Protein AF-A0A960L178-F1 (afdb_monomer_lite)

Secondary structure (DSSP, 8-state):
-HHHHTTTEEEEEEEE-TTS-EEEEEEEETTS-EEEEE--S----TT--GGGGS----TT-----S---SS-S----

Foldseek 3Di:
DVVVVVQFFPDWDFDADPVRHTQKIWTATPVGDIDIDGDDPDDDDPPPDPCVVDDDDDPPDDDDPDPDPVPHPDDDD

Structure (mmCIF, N/CA/C/O backbone):
data_AF-A0A960L178-F1
#
_entry.id   AF-A0A960L178-F1
#
loop_
_atom_site.group_PDB
_atom_site.id
_atom_site.type_symbol
_atom_site.label_atom_id
_atom_site.label_alt_id
_atom_site.label_comp_id
_atom_site.label_asym_id
_atom_site.label_entity_id
_atom_site.label_seq_id
_atom_site.pdbx_PDB_ins_code
_atom_site.Cartn_x
_atom_site.Cartn_y
_atom_site.Cartn_z
_atom_site.occupancy
_atom_site.B_iso_or_equiv
_atom_site.auth_seq_id
_atom_site.auth_comp_id
_atom_site.auth_asym_id
_atom_site.auth_atom_id
_atom_site.pdbx_PDB_model_num
ATOM 1 N N . VAL A 1 1 ? 4.110 15.429 12.034 1.00 52.88 1 VAL A N 1
ATOM 2 C CA . VAL A 1 1 ? 3.518 14.329 11.227 1.00 52.88 1 VAL A CA 1
ATOM 3 C C . VAL A 1 1 ? 3.265 13.055 12.046 1.00 52.88 1 VAL A C 1
ATOM 5 O O . VAL A 1 1 ? 2.116 12.640 12.110 1.00 52.88 1 VAL A O 1
ATOM 8 N N . ARG A 1 2 ? 4.255 12.506 12.779 1.00 49.91 2 ARG A N 1
ATOM 9 C CA . ARG A 1 2 ? 4.107 11.302 13.643 1.00 49.91 2 ARG A CA 1
ATOM 10 C C . ARG A 1 2 ? 2.899 11.287 14.601 1.00 49.91 2 ARG A C 1
ATOM 12 O O . ARG A 1 2 ? 2.339 10.224 14.836 1.00 49.91 2 ARG A O 1
ATOM 19 N N . ARG A 1 3 ? 2.490 12.444 15.141 1.00 52.16 3 ARG A N 1
ATOM 20 C CA . ARG A 1 3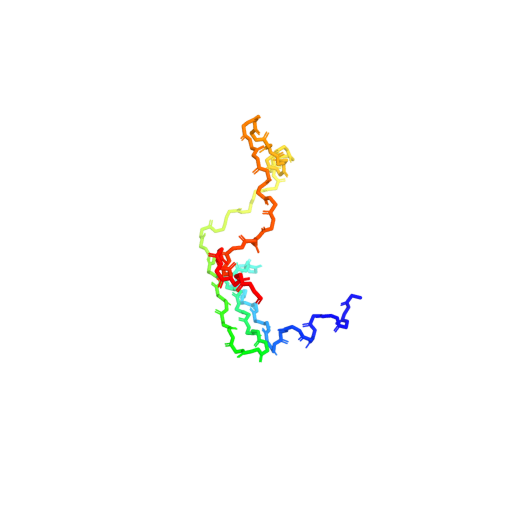 ? 1.393 12.539 16.123 1.00 52.16 3 ARG A CA 1
ATOM 21 C C . ARG A 1 3 ? 0.017 12.189 15.534 1.00 52.16 3 ARG A C 1
ATOM 23 O O . ARG A 1 3 ? -0.774 11.572 16.218 1.00 52.16 3 ARG A O 1
ATOM 30 N N . LYS A 1 4 ? -0.237 12.498 14.254 1.00 62.19 4 LYS A N 1
ATOM 31 C CA . LYS A 1 4 ? -1.568 12.338 13.634 1.00 62.19 4 LYS A CA 1
ATOM 32 C C . LYS A 1 4 ? -1.915 10.894 13.251 1.00 62.19 4 LYS A C 1
ATOM 34 O O . LYS A 1 4 ? -3.089 10.566 13.169 1.00 62.19 4 LYS A O 1
ATOM 39 N N . LEU A 1 5 ? -0.919 10.043 12.990 1.00 60.41 5 LEU A N 1
ATOM 40 C CA . LEU A 1 5 ? -1.153 8.664 12.535 1.00 60.41 5 LEU A CA 1
ATOM 41 C C . LEU A 1 5 ? -1.562 7.736 13.684 1.00 60.41 5 LEU A C 1
ATOM 43 O O . LEU A 1 5 ? -2.500 6.959 13.531 1.00 60.41 5 LEU A O 1
ATOM 47 N N . LYS A 1 6 ? -0.929 7.884 14.857 1.00 66.88 6 LYS A N 1
ATOM 48 C CA . LYS A 1 6 ? -1.295 7.140 16.078 1.00 66.88 6 LYS A CA 1
ATOM 49 C C . LYS A 1 6 ? -2.713 7.441 16.559 1.00 66.88 6 LYS A C 1
ATOM 51 O O . LYS A 1 6 ? -3.288 6.656 17.303 1.00 66.88 6 LYS A O 1
ATOM 56 N N . ASP A 1 7 ? -3.264 8.580 16.151 1.00 74.81 7 ASP A N 1
ATOM 57 C CA . ASP A 1 7 ? -4.616 8.983 16.517 1.00 74.81 7 ASP A CA 1
ATOM 58 C C . ASP A 1 7 ? -5.689 8.369 15.616 1.00 74.81 7 ASP A C 1
ATOM 60 O O . ASP A 1 7 ? -6.841 8.313 16.027 1.00 74.81 7 ASP A O 1
ATOM 64 N N . LYS A 1 8 ? -5.311 7.861 14.438 1.00 81.31 8 LYS A N 1
ATOM 65 C CA . LYS A 1 8 ? -6.240 7.319 13.436 1.00 81.31 8 LYS A CA 1
ATOM 66 C C . LYS A 1 8 ? -6.246 5.798 13.371 1.00 81.31 8 LYS A C 1
ATOM 68 O O . LYS A 1 8 ? -7.299 5.200 13.182 1.00 81.31 8 LYS A O 1
ATOM 73 N N . PHE A 1 9 ? -5.083 5.179 13.551 1.00 88.69 9 PHE A N 1
ATOM 74 C CA . PHE A 1 9 ? -4.918 3.743 13.358 1.00 88.69 9 PHE A CA 1
ATOM 75 C C . PHE A 1 9 ? -4.513 3.065 14.659 1.00 88.69 9 PHE A C 1
ATOM 77 O O . PHE A 1 9 ? -3.628 3.537 15.375 1.00 88.69 9 PHE A O 1
ATOM 84 N N . LYS A 1 10 ? -5.177 1.950 14.951 1.00 91.31 10 LYS A N 1
ATOM 85 C CA . LYS A 1 10 ? -4.831 1.038 16.038 1.00 91.31 10 LYS A CA 1
ATOM 86 C C . LYS A 1 10 ? -3.652 0.155 15.643 1.00 91.31 10 LYS A C 1
ATOM 88 O O . LYS A 1 10 ? -2.773 -0.091 16.463 1.00 91.31 10 LYS A O 1
ATOM 93 N N . GLU A 1 11 ? -3.631 -0.306 14.398 1.00 93.12 11 GLU A N 1
ATOM 94 C CA . GLU A 1 11 ? -2.620 -1.232 13.899 1.00 93.12 11 GLU A CA 1
ATOM 95 C C . GLU A 1 11 ? -2.393 -1.029 12.400 1.00 93.12 11 GLU A C 1
ATOM 97 O O . GLU A 1 11 ? -3.332 -0.774 11.650 1.00 93.12 11 GLU A O 1
ATOM 102 N N . ILE A 1 12 ? -1.140 -1.164 11.971 1.00 93.94 12 ILE A N 1
ATOM 103 C CA . ILE A 1 12 ? -0.762 -1.301 10.565 1.00 93.94 12 ILE A CA 1
ATOM 104 C C . ILE A 1 12 ? 0.185 -2.499 10.493 1.00 93.94 12 ILE A C 1
ATOM 106 O O . ILE A 1 12 ? 1.210 -2.506 11.178 1.00 93.94 12 ILE A O 1
ATOM 110 N N . ARG A 1 13 ? -0.163 -3.506 9.692 1.00 95.75 13 ARG A N 1
ATOM 111 C CA . ARG A 1 13 ? 0.679 -4.660 9.369 1.00 95.75 13 ARG A CA 1
ATOM 112 C C . ARG A 1 13 ? 1.012 -4.619 7.887 1.00 95.75 13 ARG A C 1
ATOM 114 O O . ARG A 1 13 ? 0.131 -4.410 7.060 1.00 95.75 13 ARG A O 1
ATOM 121 N N . ILE A 1 14 ? 2.285 -4.811 7.583 1.00 96.31 14 ILE A N 1
ATOM 122 C CA . ILE A 1 14 ? 2.798 -4.926 6.222 1.00 96.31 14 ILE A CA 1
ATOM 123 C C . ILE A 1 14 ? 3.456 -6.295 6.165 1.00 96.31 14 ILE A C 1
ATOM 125 O O . ILE A 1 14 ? 4.377 -6.552 6.944 1.00 96.31 14 ILE A O 1
ATOM 129 N N . HIS A 1 15 ? 2.938 -7.170 5.313 1.00 95.94 15 HIS A N 1
ATOM 130 C CA . HIS A 1 15 ? 3.565 -8.446 5.018 1.00 95.94 15 HIS A CA 1
ATOM 131 C C . HIS A 1 15 ? 4.469 -8.274 3.800 1.00 95.94 15 HIS A C 1
ATOM 133 O O . HIS A 1 15 ? 4.189 -7.490 2.889 1.00 95.94 15 HIS A O 1
ATOM 139 N N . VAL A 1 16 ? 5.611 -8.941 3.862 1.00 94.62 16 VAL A N 1
ATOM 140 C CA . VAL A 1 16 ? 6.634 -8.919 2.829 1.00 94.62 16 VAL A CA 1
ATOM 141 C C . VAL A 1 16 ? 6.979 -10.372 2.558 1.00 94.62 16 VAL A C 1
ATOM 143 O O . VAL A 1 16 ? 7.260 -11.116 3.498 1.00 94.62 16 VAL A O 1
ATOM 146 N N . ASN A 1 17 ? 6.933 -10.771 1.294 1.00 90.69 17 ASN A N 1
ATOM 147 C CA . ASN A 1 17 ? 7.229 -12.137 0.883 1.00 90.69 17 ASN A CA 1
ATOM 148 C C . ASN A 1 17 ? 8.744 -12.415 0.842 1.00 90.69 17 ASN A C 1
ATOM 150 O O . ASN A 1 17 ? 9.573 -11.521 1.026 1.00 90.69 17 ASN A O 1
ATOM 154 N N . ASP A 1 18 ? 9.114 -13.659 0.532 1.00 91.06 18 ASP A N 1
ATOM 155 C CA . ASP A 1 18 ? 10.517 -14.100 0.453 1.00 91.06 18 ASP A CA 1
ATOM 156 C C . ASP A 1 18 ? 11.340 -13.363 -0.623 1.00 91.06 18 ASP A C 1
ATOM 158 O O . ASP A 1 18 ? 12.569 -13.342 -0.564 1.00 91.06 18 ASP A O 1
ATOM 162 N N . ALA A 1 19 ? 10.677 -12.727 -1.595 1.00 89.94 19 ALA A N 1
ATOM 163 C CA . ALA A 1 19 ? 11.302 -11.892 -2.621 1.00 89.94 19 ALA A CA 1
ATOM 164 C C . ALA A 1 19 ? 11.468 -10.422 -2.186 1.00 89.94 19 ALA A C 1
ATOM 166 O O . ALA A 1 19 ? 11.818 -9.576 -3.008 1.00 89.94 19 ALA A O 1
ATOM 167 N N . PHE A 1 20 ? 11.224 -10.108 -0.910 1.00 89.81 20 PHE A N 1
ATOM 168 C CA . PHE A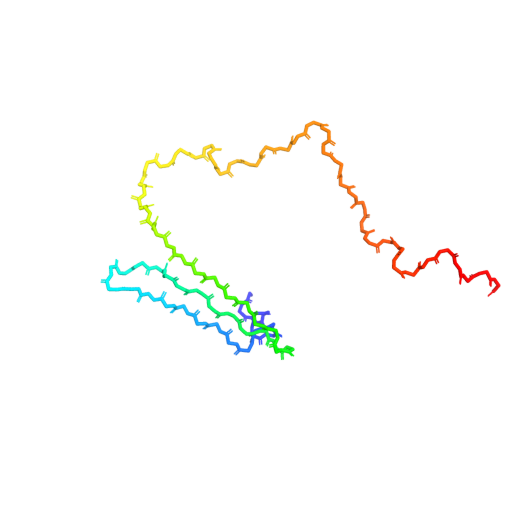 1 20 ? 11.249 -8.753 -0.352 1.00 89.81 20 PHE A CA 1
ATOM 169 C C . PHE A 1 20 ? 10.225 -7.790 -0.980 1.00 89.81 20 PHE A C 1
ATOM 171 O O . PHE A 1 20 ? 10.395 -6.569 -0.921 1.00 89.81 20 PHE A O 1
ATOM 178 N N . LEU A 1 21 ? 9.138 -8.320 -1.548 1.00 90.50 21 LEU A N 1
ATOM 179 C CA . LEU A 1 21 ? 8.031 -7.537 -2.098 1.00 90.50 21 LEU A CA 1
ATOM 180 C C . LEU A 1 21 ? 6.843 -7.528 -1.133 1.00 90.50 21 LEU A C 1
ATOM 182 O O . LEU A 1 21 ? 6.563 -8.523 -0.470 1.00 90.50 21 LEU A O 1
ATOM 186 N N . ILE A 1 22 ? 6.133 -6.399 -1.067 1.00 93.69 22 ILE A N 1
ATOM 187 C CA . ILE A 1 22 ? 4.921 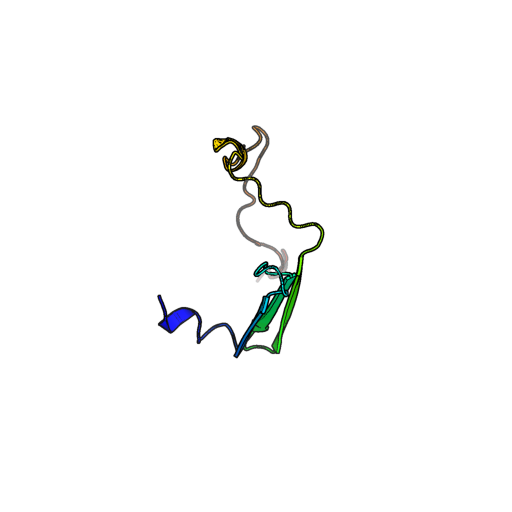-6.264 -0.249 1.00 93.69 22 ILE A CA 1
ATOM 188 C C . ILE A 1 22 ? 3.785 -7.028 -0.925 1.00 93.69 22 ILE A C 1
ATOM 190 O O . ILE A 1 22 ? 3.377 -6.652 -2.018 1.00 93.69 22 ILE A O 1
ATOM 194 N N . ASP A 1 23 ? 3.246 -8.050 -0.273 1.00 93.81 23 ASP A N 1
ATOM 195 C CA . ASP A 1 23 ? 2.119 -8.857 -0.762 1.00 93.81 23 ASP A CA 1
ATOM 196 C C . ASP A 1 23 ? 0.813 -8.580 0.004 1.00 93.81 23 ASP A C 1
ATOM 198 O O . ASP A 1 23 ? -0.275 -8.800 -0.530 1.00 93.81 23 ASP A O 1
ATOM 202 N N . GLU A 1 24 ? 0.892 -8.018 1.215 1.00 96.25 24 GLU A N 1
ATOM 203 C CA . GLU A 1 24 ? -0.277 -7.604 1.986 1.00 96.25 24 GLU A CA 1
ATOM 204 C C . GLU A 1 24 ? -0.034 -6.334 2.812 1.00 96.25 24 GLU A C 1
ATOM 206 O O . GLU A 1 24 ? 0.979 -6.179 3.499 1.00 96.25 24 GLU A O 1
ATOM 211 N N . ILE A 1 25 ? -1.024 -5.439 2.816 1.00 96.56 25 ILE A N 1
ATOM 212 C CA . ILE A 1 25 ? -1.130 -4.353 3.795 1.00 96.56 25 ILE A CA 1
ATOM 213 C C . ILE A 1 25 ? -2.470 -4.473 4.511 1.00 96.56 25 ILE A C 1
ATOM 215 O O . ILE A 1 25 ? -3.524 -4.380 3.885 1.00 96.56 25 ILE A O 1
ATOM 219 N N . ARG A 1 26 ? -2.434 -4.594 5.840 1.00 96.06 26 ARG A N 1
ATOM 220 C CA . ARG A 1 26 ? -3.618 -4.605 6.702 1.00 96.06 26 ARG A CA 1
ATOM 221 C C . ARG A 1 26 ? -3.584 -3.439 7.677 1.00 96.06 26 ARG A C 1
ATOM 223 O O . ARG A 1 26 ? -2.638 -3.279 8.447 1.00 96.06 26 ARG A O 1
ATOM 230 N N . VAL A 1 27 ? -4.645 -2.648 7.690 1.00 95.25 27 VAL A N 1
ATOM 231 C CA . VAL A 1 27 ? -4.821 -1.499 8.578 1.00 95.25 27 VAL A CA 1
ATOM 232 C C . VAL A 1 27 ? -6.058 -1.720 9.433 1.00 95.25 27 VAL A C 1
ATOM 234 O O . VAL A 1 27 ? -7.121 -2.056 8.922 1.00 95.25 27 VAL A O 1
A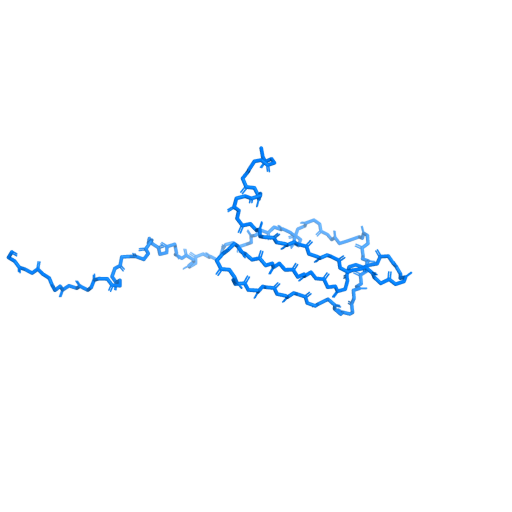TOM 237 N N . VAL A 1 28 ? -5.918 -1.506 10.738 1.00 95.19 28 VAL A N 1
ATOM 238 C CA . VAL A 1 28 ? -7.036 -1.450 11.682 1.00 95.19 28 VAL A CA 1
ATOM 239 C C . VAL A 1 28 ? -7.147 -0.015 12.173 1.00 95.19 28 VAL A C 1
ATOM 241 O O . VAL A 1 28 ? -6.237 0.496 12.840 1.00 95.19 28 VAL A O 1
ATOM 244 N N . ALA A 1 29 ? -8.242 0.650 11.833 1.00 93.19 29 ALA A N 1
ATOM 245 C CA . ALA A 1 29 ? -8.571 1.974 12.332 1.00 93.19 29 ALA A CA 1
ATOM 246 C C . ALA A 1 29 ? -8.948 1.922 13.825 1.00 93.19 29 ALA A C 1
ATOM 248 O O . ALA A 1 29 ? -9.135 0.854 14.415 1.00 93.19 29 ALA A O 1
ATOM 249 N N . LYS A 1 30 ? -8.968 3.078 14.495 1.00 89.38 30 LYS A N 1
ATOM 250 C CA . LYS A 1 30 ? -9.273 3.133 15.937 1.00 89.38 30 LYS A CA 1
ATOM 251 C C . LYS A 1 30 ? -10.718 2.773 16.280 1.00 89.38 30 LYS A C 1
ATOM 253 O O . LYS A 1 30 ? -10.948 2.243 17.363 1.00 89.38 30 LYS A O 1
ATOM 258 N N . ASP A 1 31 ? -11.647 3.091 15.392 1.00 91.50 31 ASP A N 1
ATOM 259 C CA . ASP A 1 31 ? -13.066 2.721 15.473 1.00 91.50 31 ASP A CA 1
ATOM 260 C C . ASP A 1 31 ? -13.303 1.218 15.262 1.00 91.50 31 ASP A C 1
ATOM 262 O O . ASP A 1 31 ? -14.347 0.704 15.652 1.00 91.50 31 ASP A O 1
ATOM 266 N N . GLY A 1 32 ? -12.302 0.502 14.746 1.00 89.69 32 GLY A N 1
ATOM 267 C CA . GLY A 1 32 ? -12.340 -0.939 14.531 1.00 89.69 32 GLY A CA 1
ATOM 268 C C . GLY A 1 32 ? -12.475 -1.336 13.067 1.00 89.69 32 GLY A C 1
ATOM 269 O O . GLY A 1 32 ? -12.370 -2.530 12.786 1.00 89.69 32 GLY A O 1
ATOM 270 N N . ASP A 1 33 ? -12.628 -0.375 12.151 1.00 95.12 33 ASP A N 1
ATOM 271 C CA . ASP A 1 33 ? -12.687 -0.665 10.721 1.00 95.12 33 ASP A CA 1
ATOM 272 C C . ASP A 1 33 ? -11.382 -1.308 10.247 1.00 95.12 33 ASP A C 1
ATOM 274 O O . ASP A 1 33 ? -10.274 -0.913 10.634 1.00 95.12 33 ASP A O 1
ATOM 278 N N . VAL A 1 34 ? -11.518 -2.327 9.399 1.00 93.62 34 VAL A N 1
ATOM 279 C CA . VAL A 1 34 ? -10.391 -3.086 8.859 1.00 93.62 34 VAL A CA 1
ATOM 280 C C . VAL A 1 34 ? -10.322 -2.876 7.358 1.00 93.62 34 VAL A C 1
ATOM 282 O O . VAL A 1 34 ? -11.278 -3.135 6.633 1.00 93.62 34 VAL A O 1
ATOM 285 N N . PHE A 1 35 ? -9.154 -2.448 6.901 1.00 93.38 35 PHE A N 1
ATOM 286 C CA . PHE A 1 35 ? -8.814 -2.317 5.496 1.00 93.38 35 PHE A CA 1
ATOM 287 C C . PHE A 1 35 ? -7.675 -3.279 5.173 1.00 93.38 35 PHE A C 1
ATOM 289 O O . PHE A 1 35 ? -6.678 -3.321 5.896 1.00 93.38 35 PHE A O 1
ATOM 296 N N . GLN A 1 36 ? -7.821 -4.056 4.104 1.00 95.81 36 GLN A N 1
ATOM 297 C CA . GLN A 1 36 ? -6.837 -5.050 3.690 1.00 95.81 36 GLN A CA 1
ATOM 298 C C . GLN A 1 36 ? -6.619 -4.953 2.181 1.00 95.81 36 GLN A C 1
ATOM 300 O O . GLN A 1 36 ? -7.577 -4.926 1.410 1.00 95.81 36 GLN A O 1
ATOM 305 N N . LEU A 1 37 ? -5.355 -4.873 1.778 1.00 95.44 37 LEU A N 1
ATOM 306 C CA . LEU A 1 37 ? -4.909 -4.891 0.390 1.00 95.44 37 LEU A CA 1
ATOM 307 C C . LEU A 1 37 ? -4.043 -6.118 0.176 1.00 95.44 37 LEU A C 1
ATOM 309 O O . LEU A 1 37 ? -3.094 -6.323 0.929 1.00 95.44 37 LEU A O 1
ATOM 313 N N . HIS A 1 38 ? -4.345 -6.869 -0.876 1.00 95.25 38 HIS A N 1
ATOM 314 C CA . HIS A 1 38 ? -3.514 -7.964 -1.352 1.00 95.25 38 HIS A CA 1
ATOM 315 C C . HIS A 1 38 ? -2.910 -7.587 -2.697 1.00 95.25 38 HIS A C 1
ATOM 317 O O . HIS A 1 38 ? -3.622 -7.154 -3.606 1.00 95.25 38 HIS A O 1
ATOM 323 N N . PHE A 1 39 ? -1.604 -7.775 -2.820 1.00 93.00 39 PHE A N 1
ATOM 324 C CA . PHE A 1 39 ? -0.862 -7.545 -4.047 1.00 93.00 39 PHE A CA 1
ATOM 325 C C . PHE A 1 39 ? -0.506 -8.898 -4.657 1.00 93.00 39 PHE A C 1
ATOM 327 O O . PHE A 1 39 ? 0.013 -9.789 -3.990 1.00 93.00 39 PHE A O 1
ATOM 334 N N . SER A 1 40 ? -0.800 -9.055 -5.941 1.00 89.44 40 SER A N 1
ATOM 335 C CA . SER A 1 40 ? -0.445 -10.238 -6.724 1.00 89.44 40 SER A CA 1
ATOM 336 C C . SER A 1 40 ? 0.160 -9.788 -8.048 1.00 89.44 40 SER A C 1
ATOM 338 O O . SER A 1 40 ? -0.127 -8.681 -8.500 1.00 89.44 40 SER A O 1
ATOM 340 N N . ASN A 1 41 ? 1.014 -10.626 -8.646 1.00 88.19 41 ASN A N 1
ATOM 341 C CA . ASN A 1 41 ? 1.683 -10.347 -9.925 1.00 88.19 41 ASN A CA 1
ATOM 342 C C . ASN A 1 41 ? 2.454 -9.013 -9.933 1.00 88.19 41 ASN A C 1
ATOM 344 O O . ASN A 1 41 ? 2.312 -8.200 -10.841 1.00 88.19 41 ASN A O 1
ATOM 348 N N . ILE A 1 42 ? 3.247 -8.767 -8.886 1.00 87.38 42 ILE A N 1
ATOM 349 C CA . ILE A 1 42 ? 4.049 -7.547 -8.777 1.00 87.38 42 ILE A CA 1
ATOM 350 C C . ILE A 1 42 ? 5.192 -7.615 -9.789 1.00 87.38 42 ILE A C 1
ATOM 352 O O . ILE A 1 42 ? 6.128 -8.397 -9.626 1.00 87.38 42 ILE A O 1
ATOM 356 N N . GLU A 1 43 ? 5.127 -6.762 -10.805 1.00 86.06 43 GLU A N 1
ATOM 357 C CA . GLU A 1 43 ? 6.205 -6.561 -11.767 1.00 86.06 43 GLU A CA 1
ATOM 358 C C . GLU A 1 43 ? 6.987 -5.298 -11.406 1.00 86.06 43 GLU A C 1
ATOM 360 O O . GLU A 1 43 ? 6.460 -4.184 -11.405 1.00 86.06 43 GLU A O 1
ATOM 365 N N . VAL A 1 44 ? 8.268 -5.470 -11.081 1.00 82.00 44 VAL A N 1
ATOM 366 C CA . VAL A 1 44 ? 9.164 -4.345 -10.810 1.00 82.00 44 VAL A CA 1
ATOM 367 C C . VAL A 1 44 ? 9.736 -3.865 -12.138 1.00 82.00 44 VAL A C 1
ATOM 369 O O . VAL A 1 44 ? 10.625 -4.502 -12.699 1.00 82.00 44 VAL A O 1
ATOM 372 N N . ASN A 1 45 ? 9.232 -2.736 -12.633 1.00 85.31 45 ASN A N 1
ATOM 373 C CA . ASN A 1 45 ? 9.740 -2.101 -13.843 1.00 85.31 45 ASN A CA 1
ATOM 374 C C . ASN A 1 45 ? 10.491 -0.798 -13.486 1.00 85.31 45 ASN A C 1
ATOM 376 O O . ASN A 1 45 ? 9.862 0.167 -13.050 1.00 85.31 45 ASN A O 1
ATOM 380 N N . PRO A 1 46 ? 11.828 -0.749 -13.648 1.00 80.50 46 PRO A N 1
ATOM 381 C CA . PRO A 1 46 ? 12.627 0.437 -13.337 1.00 80.50 46 PRO A CA 1
ATOM 382 C C . PRO A 1 46 ? 12.514 1.554 -14.388 1.00 80.50 46 PRO A C 1
ATOM 384 O O . PRO A 1 46 ? 12.966 2.667 -14.133 1.00 80.50 46 PRO A O 1
ATOM 387 N N . GLU A 1 47 ? 11.916 1.281 -15.549 1.00 90.12 47 GLU A N 1
ATOM 388 C CA . GLU A 1 47 ? 11.829 2.197 -16.693 1.00 90.12 47 GLU A CA 1
ATOM 389 C C . GLU A 1 47 ? 10.406 2.734 -16.919 1.00 90.12 47 GLU A C 1
ATOM 391 O O . GLU A 1 47 ? 10.100 3.230 -18.003 1.00 90.12 47 GLU A O 1
ATOM 396 N N . ILE A 1 48 ? 9.516 2.647 -15.918 1.00 86.56 48 ILE A N 1
ATOM 397 C CA . ILE A 1 48 ? 8.151 3.183 -16.035 1.00 86.56 48 ILE A CA 1
ATOM 398 C C . ILE A 1 48 ? 8.225 4.686 -16.363 1.00 86.56 48 ILE A C 1
ATOM 400 O O . ILE A 1 48 ? 8.770 5.460 -15.567 1.00 86.56 48 ILE A O 1
ATOM 404 N N . PRO A 1 49 ? 7.672 5.124 -17.509 1.00 87.94 49 PRO A N 1
ATOM 405 C CA . PRO A 1 49 ? 7.688 6.526 -17.902 1.00 87.94 49 PRO A CA 1
ATOM 406 C C . PRO A 1 49 ? 6.986 7.427 -16.878 1.00 87.94 49 PRO A C 1
ATOM 408 O O . PRO A 1 49 ? 5.894 7.116 -16.403 1.00 87.94 49 PRO A O 1
ATOM 411 N N . ALA A 1 50 ? 7.588 8.579 -16.569 1.00 83.38 50 ALA A N 1
ATOM 412 C CA . ALA A 1 50 ? 7.079 9.501 -15.549 1.00 83.38 50 ALA A CA 1
ATOM 413 C C . ALA A 1 50 ? 5.666 10.040 -15.848 1.00 83.38 50 ALA A C 1
ATOM 415 O O . ALA A 1 50 ? 4.900 10.308 -14.925 1.00 83.38 50 ALA A O 1
ATOM 416 N N . ASN A 1 51 ? 5.301 10.150 -17.128 1.00 86.62 51 ASN A N 1
ATOM 417 C CA . ASN A 1 51 ? 3.985 10.625 -17.556 1.00 86.62 51 ASN A CA 1
ATOM 418 C C . ASN A 1 51 ? 2.836 9.686 -17.150 1.00 86.62 51 ASN A C 1
ATOM 420 O O . ASN A 1 51 ? 1.699 10.130 -17.082 1.00 86.62 51 ASN A O 1
ATOM 424 N N . GLN A 1 52 ? 3.099 8.414 -16.824 1.00 84.75 52 GLN A N 1
ATOM 425 C CA . GLN A 1 52 ? 2.064 7.514 -16.292 1.00 84.75 52 GLN A CA 1
ATOM 426 C C . GLN A 1 52 ? 1.603 7.894 -14.876 1.00 84.75 52 GLN A C 1
ATOM 428 O O . GLN A 1 52 ? 0.577 7.405 -14.410 1.00 84.75 52 GLN A O 1
ATOM 433 N N . PHE A 1 53 ? 2.355 8.757 -14.187 1.00 85.38 53 PHE A N 1
ATOM 434 C CA . PHE A 1 53 ? 1.998 9.281 -12.869 1.00 85.38 53 PHE A CA 1
ATOM 435 C C . PHE A 1 53 ? 1.341 10.668 -12.947 1.00 85.38 53 PHE A C 1
ATOM 437 O O . PHE A 1 53 ? 1.017 11.249 -11.908 1.00 85.38 53 PHE A O 1
ATOM 444 N N . GLU A 1 54 ? 1.152 11.212 -14.153 1.00 87.69 54 GLU A N 1
ATOM 445 C CA . GLU A 1 54 ? 0.438 12.467 -14.358 1.00 87.69 54 GLU A CA 1
ATOM 446 C C . GLU A 1 54 ? -1.072 12.219 -14.345 1.00 87.69 54 GLU A C 1
ATOM 448 O O . GLU A 1 54 ? -1.591 11.294 -14.967 1.00 87.69 54 GLU A O 1
ATOM 453 N N . VAL A 1 55 ? -1.792 13.048 -13.591 1.00 84.75 55 VAL A N 1
ATOM 454 C CA . VAL A 1 55 ? -3.250 12.971 -13.517 1.00 84.75 55 VAL A CA 1
ATOM 455 C C . VAL A 1 55 ? -3.832 13.777 -14.669 1.00 84.75 55 VAL A C 1
ATOM 457 O O . VAL A 1 55 ? -3.756 15.005 -14.671 1.00 84.75 55 VAL A O 1
ATOM 460 N N . GLU A 1 56 ? -4.458 13.094 -15.621 1.00 87.19 56 GLU A N 1
ATOM 461 C CA . GLU A 1 56 ? -5.258 13.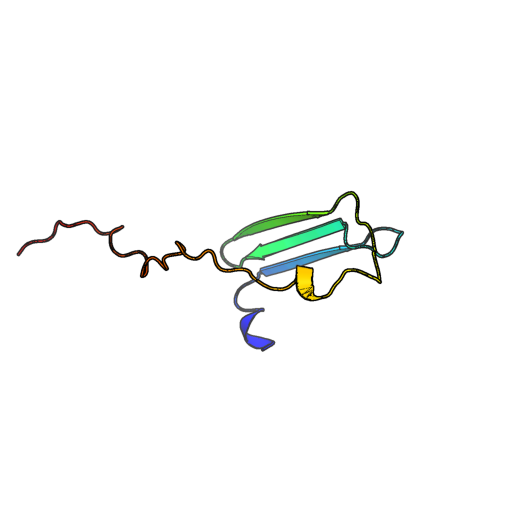736 -16.660 1.00 87.19 56 GLU A CA 1
ATOM 462 C C . GLU A 1 56 ? -6.666 14.005 -16.122 1.00 87.19 56 GLU A C 1
ATOM 464 O O . GLU A 1 56 ? -7.392 13.086 -15.744 1.00 87.19 56 GLU A O 1
ATOM 469 N N . ILE A 1 57 ? -7.052 15.281 -16.054 1.00 86.25 57 ILE A N 1
ATOM 470 C CA . ILE A 1 57 ? -8.405 15.688 -15.666 1.00 86.25 57 ILE A CA 1
ATOM 471 C C . ILE A 1 57 ? -9.227 15.836 -16.954 1.00 86.25 57 ILE A C 1
ATOM 473 O O . ILE A 1 57 ? -8.905 16.715 -17.759 1.00 86.25 57 ILE A O 1
ATOM 477 N N . PRO A 1 58 ? -10.272 15.014 -17.169 1.00 89.75 58 PRO A N 1
ATOM 478 C CA . PRO A 1 58 ? -11.150 15.143 -18.328 1.00 89.75 58 PRO A CA 1
ATOM 479 C C . PRO A 1 58 ? -11.759 16.545 -18.433 1.00 89.75 58 PRO A C 1
ATOM 481 O O . PRO A 1 58 ? -12.042 17.189 -17.422 1.00 89.75 58 PRO A O 1
ATOM 484 N N . SER A 1 59 ? -11.990 17.029 -19.653 1.00 89.25 59 SER A N 1
ATOM 485 C CA . SER A 1 59 ? -12.528 18.379 -19.891 1.00 89.25 59 SER A CA 1
ATOM 486 C C . SER A 1 59 ? -13.961 18.570 -19.380 1.00 89.25 59 SER A C 1
ATOM 488 O O . SER A 1 59 ? -14.379 19.698 -19.127 1.00 89.25 59 SER A O 1
ATOM 490 N N . ASP A 1 60 ? -14.700 17.479 -19.213 1.00 89.81 60 ASP A N 1
ATOM 491 C CA . ASP A 1 60 ? -16.048 17.407 -18.654 1.00 89.81 60 ASP A CA 1
ATOM 492 C C . ASP A 1 60 ? -16.063 17.105 -17.143 1.00 89.81 60 ASP A C 1
ATOM 494 O O . ASP A 1 60 ? -17.136 17.015 -16.538 1.00 89.81 60 ASP A O 1
ATOM 498 N N . PHE A 1 61 ? -14.892 16.980 -16.504 1.00 87.31 61 PHE A N 1
ATOM 499 C CA . PHE A 1 61 ? -14.799 16.766 -15.065 1.00 87.31 61 PHE A CA 1
ATOM 500 C C . PHE A 1 61 ? -15.389 17.955 -14.302 1.00 87.31 61 PHE A C 1
ATOM 502 O O . PHE A 1 61 ? -14.935 19.095 -14.406 1.00 87.31 61 PHE A O 1
ATOM 509 N N . SER A 1 62 ? -16.381 17.664 -13.465 1.00 84.38 62 SER A N 1
ATOM 510 C CA . SER A 1 62 ? -16.952 18.620 -12.526 1.00 84.38 62 SER A CA 1
ATOM 511 C C . SER A 1 62 ? -16.670 18.166 -11.098 1.00 84.38 62 SER A C 1
ATOM 513 O O . SER A 1 62 ? -16.912 17.021 -10.719 1.00 84.38 62 SER A O 1
ATOM 515 N N . ILE A 1 63 ? -16.152 19.082 -10.281 1.00 79.38 63 ILE A N 1
ATOM 516 C CA . ILE A 1 63 ? -16.051 18.864 -8.840 1.00 79.38 63 ILE A CA 1
ATOM 517 C C . ILE A 1 63 ? -17.439 19.119 -8.267 1.00 79.38 63 ILE A C 1
ATOM 519 O O . ILE A 1 63 ? -17.884 20.265 -8.188 1.00 79.38 63 ILE A O 1
ATOM 523 N N . GLY A 1 64 ? -18.125 18.059 -7.847 1.00 74.12 64 GLY A N 1
ATOM 524 C CA . GLY A 1 64 ? -19.279 18.207 -6.973 1.00 74.12 64 GLY A CA 1
ATOM 525 C C . GLY A 1 64 ? -18.822 18.872 -5.678 1.00 74.12 64 GLY A C 1
ATOM 526 O O . GLY A 1 64 ? -18.013 18.305 -4.939 1.00 74.12 64 GLY A O 1
ATOM 527 N N . ASN A 1 65 ? -19.307 20.084 -5.398 1.00 58.66 65 ASN A N 1
ATOM 528 C CA . ASN A 1 65 ? -19.193 20.631 -4.052 1.00 58.66 65 ASN A CA 1
ATOM 529 C C . ASN A 1 65 ? -19.826 19.616 -3.098 1.00 58.66 65 ASN A C 1
ATOM 531 O O . ASN A 1 65 ? -20.909 19.125 -3.389 1.00 58.66 65 ASN A O 1
ATOM 535 N N . ARG A 1 66 ? -19.064 19.275 -2.047 1.00 52.50 66 ARG A N 1
ATOM 536 C CA . ARG A 1 66 ? -19.423 18.616 -0.778 1.00 52.50 66 ARG A CA 1
ATOM 537 C C . ARG A 1 66 ? -20.837 18.049 -0.698 1.00 52.50 66 ARG A C 1
ATOM 539 O O . ARG A 1 66 ? -21.780 18.757 -0.976 1.00 52.50 66 ARG A O 1
ATOM 546 N N . ILE A 1 67 ? -20.951 16.850 -0.126 1.00 52.53 67 ILE A N 1
ATOM 547 C CA . ILE A 1 67 ? -22.172 16.236 0.423 1.00 52.53 67 ILE A CA 1
ATOM 548 C C . ILE A 1 67 ? -23.016 17.265 1.218 1.00 52.53 67 ILE A C 1
ATOM 550 O O . ILE A 1 67 ? -22.976 17.328 2.443 1.00 52.53 67 ILE A O 1
ATOM 554 N N . GLU A 1 68 ? -23.766 18.101 0.520 1.00 46.34 68 GLU A N 1
ATOM 555 C CA . GLU A 1 68 ? -24.973 18.761 0.965 1.00 46.34 68 GLU A CA 1
ATOM 556 C C . GLU A 1 68 ? -26.085 17.778 0.574 1.00 46.34 68 GLU A C 1
ATOM 558 O O . GLU A 1 68 ? -26.026 17.170 -0.493 1.00 46.34 68 GLU A O 1
ATOM 563 N N . PHE A 1 69 ? -27.070 17.576 1.450 1.00 43.16 69 PHE A N 1
ATOM 564 C CA . PHE A 1 69 ? -28.276 16.755 1.227 1.00 43.16 69 PHE A CA 1
ATOM 565 C C . PHE A 1 69 ? -28.286 15.259 1.604 1.00 43.16 69 PHE A C 1
ATOM 567 O O . PHE A 1 69 ? -29.105 14.518 1.069 1.00 43.16 69 PHE A O 1
ATOM 574 N N . ILE A 1 70 ? -27.536 14.805 2.622 1.00 47.34 70 ILE A N 1
ATOM 575 C CA . ILE A 1 70 ? -28.046 13.666 3.440 1.00 47.34 70 ILE A CA 1
ATOM 576 C C . ILE A 1 70 ? -29.047 14.158 4.512 1.00 47.34 70 ILE A C 1
ATOM 578 O O . ILE A 1 70 ? -29.887 13.396 4.980 1.00 47.34 70 ILE A O 1
ATOM 582 N N . PHE A 1 71 ? -29.066 15.461 4.818 1.00 49.09 71 PHE A N 1
ATOM 583 C CA . PHE A 1 71 ? -30.204 16.118 5.468 1.00 49.09 71 PHE A CA 1
ATOM 584 C C . PHE A 1 71 ? -30.999 16.853 4.382 1.00 49.09 71 PHE A C 1
ATOM 586 O O . PHE A 1 71 ? -30.544 17.865 3.855 1.00 49.09 71 PHE A O 1
ATOM 593 N N . GLY A 1 72 ? -32.113 16.252 3.956 1.00 40.41 72 GLY A N 1
ATOM 594 C CA . GLY A 1 72 ? -32.901 16.684 2.799 1.00 40.41 72 GLY A CA 1
ATOM 595 C C . GLY A 1 72 ? -33.578 18.060 2.940 1.00 40.41 72 GLY A C 1
ATOM 596 O O . GLY A 1 72 ? -33.510 18.695 3.993 1.00 40.41 72 GLY A O 1
ATOM 597 N N . PRO A 1 73 ? -34.276 18.521 1.885 1.00 46.19 73 PRO A N 1
ATOM 598 C CA . PRO A 1 73 ? -35.113 19.715 1.936 1.00 46.19 73 PRO A CA 1
ATOM 599 C C . PRO A 1 73 ? -36.350 19.410 2.793 1.00 46.19 73 PRO A C 1
ATOM 601 O O . PRO A 1 73 ? -37.343 18.877 2.304 1.00 46.19 73 PRO A O 1
ATOM 604 N N . GLY A 1 74 ? -36.269 19.668 4.098 1.00 45.19 74 GLY A N 1
ATOM 605 C CA . GLY A 1 74 ? -37.315 19.225 5.018 1.00 45.19 74 GLY A CA 1
ATOM 606 C C . GLY A 1 74 ? -37.141 19.652 6.469 1.00 45.19 74 GLY A C 1
ATOM 607 O O . GLY A 1 74 ? -37.298 18.833 7.363 1.00 45.19 74 GLY A O 1
ATOM 608 N N . SER A 1 75 ? -36.853 20.925 6.715 1.00 38.81 75 SER A N 1
ATOM 609 C CA . SER A 1 75 ? -37.248 21.582 7.967 1.00 38.81 75 SER A CA 1
ATOM 610 C C . SER A 1 75 ? -37.509 23.054 7.668 1.00 38.81 75 SER A C 1
ATOM 612 O O . SER A 1 75 ? -36.649 23.915 7.838 1.00 38.81 75 SER A O 1
ATOM 614 N N . GLY A 1 76 ? -38.688 23.307 7.101 1.00 37.62 76 GLY A N 1
ATOM 615 C CA . GLY A 1 76 ? -39.322 24.609 7.231 1.00 37.62 76 GLY A CA 1
ATOM 616 C C . GLY A 1 76 ? -39.804 24.802 8.670 1.00 37.62 76 GLY A C 1
AT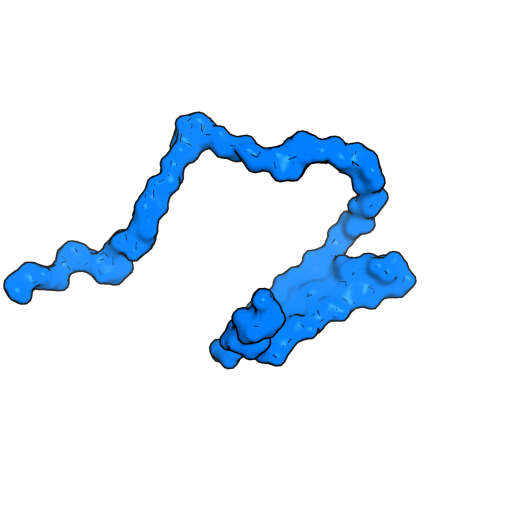OM 617 O O . GLY A 1 76 ? -40.188 23.824 9.313 1.00 37.62 76 GLY A O 1
ATOM 618 N N . PHE A 1 77 ? -39.827 26.075 9.070 1.00 39.53 77 PHE A N 1
ATOM 619 C CA . PHE A 1 77 ? -40.226 26.647 10.364 1.00 39.53 77 PHE A CA 1
ATOM 620 C C . PHE A 1 77 ? -39.184 26.583 11.483 1.00 39.53 77 PHE A C 1
ATOM 622 O O . PHE A 1 77 ? -38.763 25.476 11.880 1.00 39.53 77 PHE A O 1
#

Radius of gyration: 20.41 Å; chains: 1; bounding box: 53×41×36 Å

Sequence (77 aa):
VRRKLKDKFKEIRIHVNDAFLIDEIRVVAKDGDVFQLHFSNIEVNPEIPANQFEVEIPSDFSIGNRIEFIFGPGSGF

pLDDT: mean 79.68, std 18.27, range [37.62, 96.56]